Protein AF-A0A821JF01-F1 (afdb_mono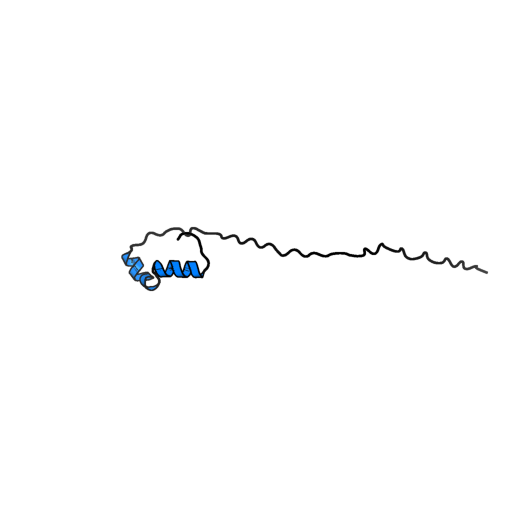mer)

Sequence (76 aa):
KRRTIVQRAAAAAQYAQPRNVIIQYEPVQVRVVRQFQRLGVVQANPQAYLQQYGVQLLDASTLVQQARSAGVVEDI

Radius of gyration: 37.67 Å; Cα contacts (8 Å, |Δi|>4): 7; chains: 1; bounding box: 72×30×100 Å

Solvent-accessible surface area (backbone atoms only — not comparable to full-atom values): 5745 Å² total; per-residue (Å²): 135,90,83,86,82,85,79,79,77,80,79,82,84,83,74,89,78,84,79,86,83,85,86,82,85,80,79,85,84,81,83,87,79,86,82,86,78,86,88,73,83,81,92,71,59,68,69,61,48,42,75,75,43,48,92,73,57,70,52,73,70,56,48,54,52,51,39,48,76,71,70,52,84,71,94,127

Mean predicted aligned error: 17.04 Å

Foldseek 3Di:
DDDDDDDDDDDDDDDDDDDDDDDDDDDDDDDDDDDDDCPDDDDDDPVVCCVVCVVVDDDPVRVVVVCVVVVNPDDD

Organism: NCBI:txid392030

Secondary structure (DSSP, 8-state):
-PPPP-PPPPPPPPPP--S-----PPPP-----------------HHHHHHHHGGGPPPHHHHHHHHHHTT--S--

Structure (mmCIF, N/CA/C/O backbone):
data_AF-A0A821JF01-F1
#
_entry.id   AF-A0A821JF01-F1
#
loop_
_atom_site.group_PDB
_atom_site.id
_atom_site.type_symbol
_atom_site.label_atom_id
_atom_site.label_alt_id
_atom_site.label_comp_id
_atom_site.label_asym_id
_atom_site.label_entity_id
_atom_site.label_seq_id
_atom_site.pdbx_PDB_ins_code
_atom_site.Cartn_x
_atom_site.Cartn_y
_atom_site.Cartn_z
_atom_site.occupancy
_atom_site.B_iso_or_equiv
_atom_site.auth_seq_id
_atom_site.auth_comp_id
_atom_site.auth_asym_id
_atom_site.auth_atom_id
_atom_site.pdbx_PDB_model_num
ATOM 1 N N . LYS A 1 1 ? 57.137 19.413 -70.314 1.00 53.72 1 LYS A N 1
ATOM 2 C CA . LYS A 1 1 ? 55.685 19.089 -70.354 1.00 53.72 1 LYS A CA 1
ATOM 3 C C . LYS A 1 1 ? 55.401 18.107 -69.211 1.00 53.72 1 LYS A C 1
ATOM 5 O O . LYS A 1 1 ? 56.023 17.054 -69.203 1.00 53.72 1 LYS A O 1
ATOM 10 N N . ARG A 1 2 ? 54.609 18.471 -68.189 1.00 54.91 2 ARG A N 1
ATOM 11 C CA . ARG A 1 2 ? 54.373 17.620 -66.998 1.00 54.91 2 ARG A CA 1
ATOM 12 C C . ARG A 1 2 ? 53.345 16.526 -67.330 1.00 54.91 2 ARG A C 1
ATOM 14 O O . ARG A 1 2 ? 52.355 16.829 -67.989 1.00 54.91 2 ARG A O 1
ATOM 21 N N . ARG A 1 3 ? 53.591 15.273 -66.922 1.00 69.44 3 ARG A N 1
ATOM 22 C CA . ARG A 1 3 ? 52.631 14.158 -67.053 1.00 69.44 3 ARG A CA 1
ATOM 23 C C . ARG A 1 3 ? 51.831 14.044 -65.761 1.00 69.44 3 ARG A C 1
ATOM 25 O O . ARG A 1 3 ? 52.415 13.859 -64.699 1.00 69.44 3 ARG A O 1
ATOM 32 N N . THR A 1 4 ? 50.513 14.143 -65.870 1.00 72.19 4 THR A N 1
ATOM 33 C CA . THR A 1 4 ? 49.589 13.891 -64.762 1.00 72.19 4 THR A CA 1
ATOM 34 C C . THR A 1 4 ? 49.318 12.393 -64.688 1.00 72.19 4 THR A C 1
ATOM 36 O O . THR A 1 4 ? 48.880 11.798 -65.672 1.00 72.19 4 THR A O 1
ATOM 39 N N . ILE A 1 5 ? 49.597 11.779 -63.540 1.00 75.25 5 ILE A N 1
ATOM 40 C CA . ILE A 1 5 ? 49.230 10.391 -63.248 1.00 75.25 5 ILE A CA 1
ATOM 41 C C . ILE A 1 5 ? 47.952 10.449 -62.416 1.00 75.25 5 ILE A C 1
ATOM 43 O O . ILE A 1 5 ? 47.945 11.044 -61.342 1.00 75.25 5 ILE A O 1
ATOM 47 N N . VAL A 1 6 ? 46.863 9.875 -62.927 1.00 75.69 6 VAL A N 1
ATOM 48 C CA . VAL A 1 6 ? 45.576 9.841 -62.225 1.00 75.69 6 VAL A CA 1
ATOM 49 C C . VAL A 1 6 ? 45.446 8.479 -61.553 1.00 75.69 6 VAL A C 1
ATOM 51 O O . VAL A 1 6 ? 45.256 7.468 -62.227 1.00 75.69 6 VAL A O 1
ATOM 54 N N . GLN A 1 7 ? 45.587 8.441 -60.229 1.00 76.88 7 GLN A N 1
ATOM 55 C CA . GLN A 1 7 ? 45.392 7.226 -59.443 1.00 76.88 7 GLN A CA 1
ATOM 56 C C . GLN A 1 7 ? 43.921 7.125 -59.032 1.00 76.88 7 GLN A C 1
ATOM 58 O O . GLN A 1 7 ? 43.382 8.024 -58.390 1.00 76.88 7 GLN A O 1
ATOM 63 N N . ARG A 1 8 ? 43.253 6.038 -59.432 1.00 73.00 8 ARG A N 1
ATOM 64 C CA . ARG A 1 8 ? 41.862 5.776 -59.046 1.00 73.00 8 ARG A CA 1
ATOM 65 C C . ARG A 1 8 ? 41.821 5.421 -57.556 1.00 73.00 8 ARG A C 1
ATOM 67 O O . ARG A 1 8 ? 42.589 4.568 -57.115 1.00 73.00 8 ARG A O 1
ATOM 74 N N . ALA A 1 9 ? 40.946 6.082 -56.798 1.00 76.62 9 ALA A N 1
ATOM 75 C CA . ALA A 1 9 ? 40.758 5.803 -55.376 1.00 76.62 9 ALA A CA 1
ATOM 76 C C . ALA A 1 9 ? 40.309 4.347 -55.156 1.00 76.62 9 ALA A C 1
ATOM 78 O O . ALA A 1 9 ? 39.568 3.792 -55.972 1.00 76.62 9 ALA A O 1
ATOM 79 N N . ALA A 1 10 ? 40.776 3.734 -54.065 1.00 77.50 10 ALA A N 1
ATOM 80 C CA . ALA A 1 10 ? 40.374 2.385 -53.682 1.00 77.50 10 ALA A CA 1
ATOM 81 C C . ALA A 1 10 ? 38.865 2.332 -53.384 1.00 77.50 10 ALA A C 1
ATOM 83 O O . ALA A 1 10 ? 38.285 3.304 -52.897 1.00 77.50 10 ALA A O 1
ATOM 84 N N . ALA A 1 11 ? 38.229 1.202 -53.700 1.00 78.31 11 ALA A N 1
ATOM 85 C CA . ALA A 1 11 ? 36.801 1.010 -53.466 1.00 78.31 11 ALA A CA 1
ATOM 86 C C . ALA A 1 11 ? 36.469 1.040 -51.963 1.00 78.31 11 ALA A C 1
ATOM 88 O O . ALA A 1 11 ? 37.281 0.637 -51.129 1.00 78.31 11 ALA A O 1
ATOM 89 N N . ALA A 1 12 ? 35.264 1.508 -51.628 1.00 76.88 12 ALA A N 1
ATOM 90 C CA . ALA A 1 12 ? 34.782 1.547 -50.252 1.00 76.88 12 ALA A CA 1
ATOM 91 C C . ALA A 1 12 ? 34.685 0.131 -49.660 1.00 76.88 12 ALA A C 1
ATOM 93 O O . ALA A 1 12 ? 34.211 -0.796 -50.321 1.00 76.88 12 ALA A O 1
ATOM 94 N N . ALA A 1 13 ? 35.118 -0.026 -48.408 1.00 75.94 13 ALA A N 1
ATOM 95 C CA . ALA A 1 13 ? 35.030 -1.293 -47.694 1.00 75.94 13 ALA A CA 1
ATOM 96 C C . ALA A 1 13 ? 33.559 -1.684 -47.478 1.00 75.94 13 ALA A C 1
ATOM 98 O O . ALA A 1 13 ? 32.764 -0.896 -46.964 1.00 75.94 13 ALA A O 1
ATOM 99 N N . GLN A 1 14 ? 33.192 -2.905 -47.867 1.00 74.44 14 GLN A N 1
ATOM 100 C CA . GLN A 1 14 ? 31.878 -3.466 -47.565 1.00 74.44 14 GLN A CA 1
ATOM 101 C C . GLN A 1 14 ? 31.887 -4.044 -46.150 1.00 74.44 14 GLN A C 1
ATOM 103 O O . GLN A 1 14 ? 32.613 -4.992 -45.858 1.00 74.44 14 GLN A O 1
ATOM 108 N N . TYR A 1 15 ? 31.068 -3.469 -45.274 1.00 73.50 15 TYR A N 1
ATOM 109 C CA . TYR A 1 15 ? 30.835 -3.992 -43.931 1.00 73.50 15 TYR A CA 1
ATOM 110 C C . TYR A 1 15 ? 29.781 -5.101 -43.967 1.00 73.50 15 TYR A C 1
ATOM 112 O O . TYR A 1 15 ? 28.836 -5.053 -44.759 1.00 73.50 15 TYR A O 1
ATOM 120 N N . ALA A 1 16 ? 29.933 -6.098 -43.094 1.00 75.81 16 ALA A N 1
ATOM 121 C CA . ALA A 1 16 ? 28.952 -7.163 -42.944 1.00 75.81 16 ALA A CA 1
ATOM 122 C C . ALA A 1 16 ? 27.593 -6.571 -42.531 1.00 75.81 16 ALA A C 1
ATOM 124 O O . ALA A 1 16 ? 27.501 -5.843 -41.545 1.00 7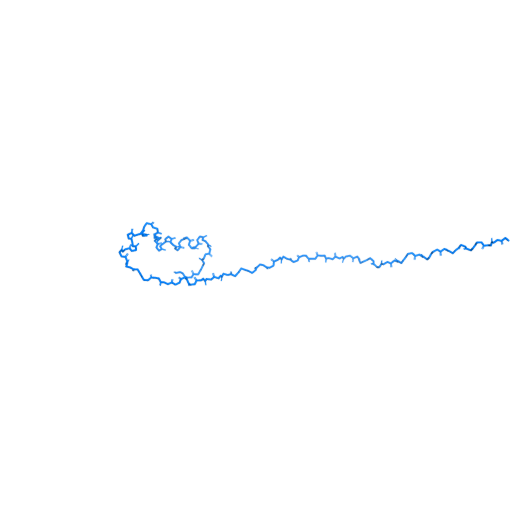5.81 16 ALA A O 1
ATOM 125 N N . GLN A 1 17 ? 26.543 -6.889 -43.289 1.00 75.56 17 GLN A N 1
ATOM 126 C CA . GLN A 1 17 ? 25.164 -6.542 -42.953 1.00 75.56 17 GLN A CA 1
ATOM 127 C C . GLN A 1 17 ? 24.529 -7.730 -42.222 1.00 75.56 17 GLN A C 1
ATOM 129 O O . GLN A 1 17 ? 24.149 -8.701 -42.886 1.00 75.56 17 GLN A O 1
ATOM 134 N N . PRO A 1 18 ? 24.423 -7.716 -40.881 1.00 75.00 18 PRO A N 1
ATOM 135 C CA . PRO A 1 18 ? 23.736 -8.786 -40.176 1.00 75.00 18 PRO A CA 1
ATOM 136 C C . PRO A 1 18 ? 22.261 -8.783 -40.589 1.00 75.00 18 PRO A C 1
ATOM 138 O O . PRO A 1 18 ? 21.535 -7.813 -40.376 1.00 75.00 18 PRO A O 1
ATOM 141 N N . ARG A 1 19 ? 21.818 -9.875 -41.216 1.00 72.56 19 ARG A N 1
ATOM 142 C CA . ARG A 1 19 ? 20.399 -10.140 -41.460 1.00 72.56 19 ARG A CA 1
ATOM 143 C C . ARG A 1 19 ? 19.827 -10.807 -40.209 1.00 72.56 19 ARG A C 1
ATOM 145 O O . ARG A 1 19 ? 20.437 -11.739 -39.696 1.00 72.56 19 ARG A O 1
ATOM 152 N N . ASN A 1 20 ? 18.656 -10.342 -39.769 1.00 74.25 20 ASN A N 1
ATOM 153 C CA . ASN A 1 20 ? 17.883 -10.836 -38.618 1.00 74.25 20 ASN A CA 1
ATOM 154 C C . ASN A 1 20 ? 18.454 -10.437 -37.242 1.00 74.25 20 ASN A C 1
ATOM 156 O O . ASN A 1 20 ? 18.975 -11.268 -36.504 1.00 74.25 20 ASN A O 1
ATOM 160 N N . VAL A 1 21 ? 18.313 -9.160 -36.873 1.00 77.44 21 VAL A N 1
ATOM 161 C CA . VAL A 1 21 ? 18.522 -8.697 -35.490 1.00 77.44 21 VAL A CA 1
ATOM 162 C C . VAL A 1 21 ? 17.172 -8.703 -34.775 1.00 77.44 21 VAL A C 1
ATOM 164 O O . VAL A 1 21 ? 16.271 -7.957 -35.154 1.00 77.44 21 VAL A O 1
ATOM 167 N N . ILE A 1 22 ? 17.023 -9.549 -33.757 1.00 78.25 22 ILE A N 1
ATOM 168 C CA . ILE A 1 22 ? 15.843 -9.556 -32.885 1.00 78.25 22 ILE A CA 1
ATOM 169 C C . ILE A 1 22 ? 16.164 -8.664 -31.687 1.00 78.25 22 ILE A C 1
ATOM 171 O O . ILE A 1 22 ? 17.063 -8.970 -30.908 1.00 78.25 22 ILE A O 1
ATOM 175 N N . ILE A 1 23 ? 15.447 -7.548 -31.559 1.00 80.44 23 ILE A N 1
ATOM 176 C CA . ILE A 1 23 ? 15.560 -6.641 -30.414 1.00 80.44 23 ILE A CA 1
ATOM 177 C C . ILE A 1 23 ? 14.435 -6.996 -29.443 1.00 80.44 23 ILE A C 1
ATOM 179 O O . ILE A 1 23 ? 13.262 -6.812 -29.762 1.00 80.44 23 ILE A O 1
ATOM 183 N N . GLN A 1 24 ? 14.792 -7.517 -28.270 1.00 81.56 24 GLN A N 1
ATOM 184 C CA . GLN A 1 24 ? 13.850 -7.817 -27.195 1.00 81.56 24 GLN A CA 1
ATOM 185 C C . GLN A 1 24 ? 14.005 -6.773 -26.087 1.00 81.56 24 GLN A C 1
ATOM 187 O O . GLN A 1 24 ? 15.077 -6.634 -25.505 1.00 81.56 24 GLN A O 1
ATOM 192 N N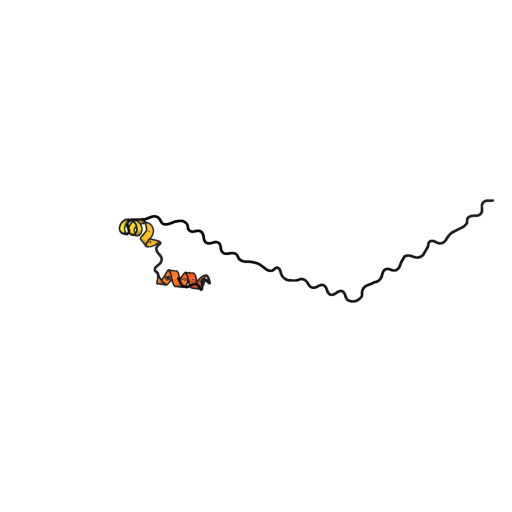 . TYR A 1 25 ? 12.931 -6.038 -25.805 1.00 82.00 25 TYR A N 1
ATOM 193 C CA . TYR A 1 25 ? 12.865 -5.123 -24.670 1.00 82.00 25 TYR A CA 1
ATOM 194 C C . TYR A 1 25 ? 12.246 -5.864 -23.487 1.00 82.00 25 TYR A C 1
ATOM 196 O O . TYR A 1 25 ? 11.110 -6.330 -23.576 1.00 82.00 25 TYR A O 1
ATOM 204 N N . GLU A 1 26 ? 12.983 -5.993 -22.388 1.00 82.19 26 GLU A N 1
ATOM 205 C CA . GLU A 1 26 ? 12.431 -6.543 -21.152 1.00 82.19 26 GLU A CA 1
ATOM 206 C C . GLU A 1 26 ? 11.652 -5.463 -20.384 1.00 82.19 26 GLU A C 1
ATOM 208 O O . GLU A 1 26 ? 12.070 -4.300 -20.354 1.00 82.19 26 GLU A O 1
ATOM 213 N N . PRO A 1 27 ? 10.512 -5.810 -19.764 1.00 82.62 27 PRO A N 1
ATOM 214 C CA . PRO A 1 27 ? 9.762 -4.871 -18.946 1.00 82.62 27 PRO A CA 1
ATOM 215 C C . PRO A 1 27 ? 10.535 -4.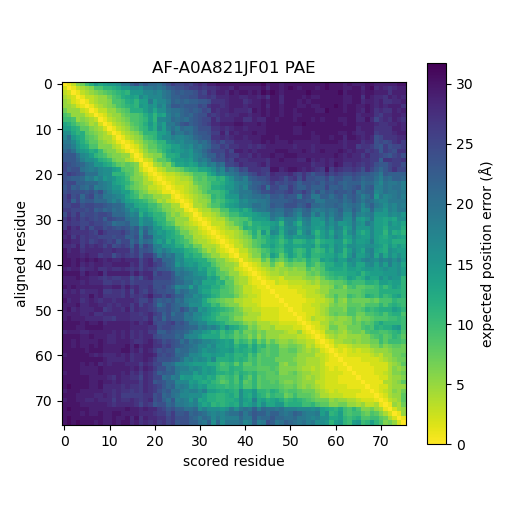517 -17.672 1.00 82.62 27 PRO A C 1
ATOM 217 O O . PRO A 1 27 ? 11.230 -5.346 -17.083 1.00 82.62 27 PRO A O 1
ATOM 220 N N . VAL A 1 28 ? 10.360 -3.280 -17.207 1.00 80.31 28 VAL A N 1
ATOM 221 C CA . VAL A 1 28 ? 10.932 -2.822 -15.937 1.00 80.31 28 VAL A CA 1
ATOM 222 C C . VAL A 1 28 ? 10.341 -3.643 -14.792 1.00 80.31 28 VAL A C 1
ATOM 224 O O . VAL A 1 28 ? 9.131 -3.628 -14.561 1.00 80.31 28 VAL A O 1
ATOM 227 N N . GLN A 1 29 ? 11.201 -4.334 -14.047 1.00 80.31 29 GLN A N 1
ATOM 228 C CA . GLN A 1 29 ? 10.802 -5.015 -12.820 1.00 80.31 29 GLN A CA 1
ATOM 229 C C . GLN A 1 29 ? 10.701 -3.995 -11.681 1.00 80.31 29 GLN A C 1
ATOM 231 O O . GLN A 1 29 ? 11.697 -3.389 -11.283 1.00 80.31 29 GLN A O 1
ATOM 236 N N . VAL A 1 30 ? 9.492 -3.788 -11.157 1.00 78.00 30 VAL A N 1
ATOM 237 C CA . VAL A 1 30 ? 9.239 -2.829 -10.073 1.00 78.00 30 VAL A CA 1
ATOM 238 C C . VAL A 1 30 ? 9.240 -3.561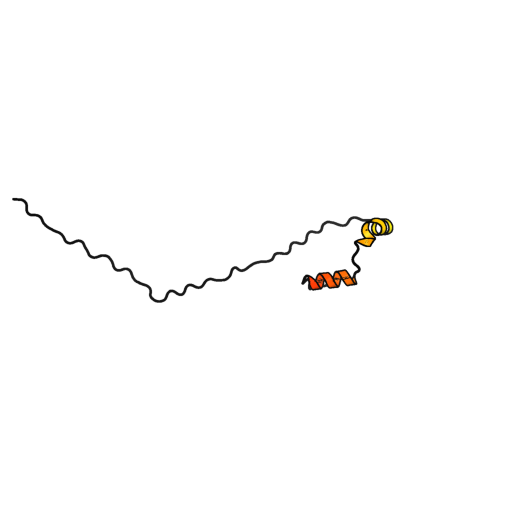 -8.732 1.00 78.00 30 VAL A C 1
ATOM 240 O O . VAL A 1 30 ? 8.462 -4.490 -8.525 1.00 78.00 30 VAL A O 1
ATOM 243 N N . ARG A 1 31 ? 10.093 -3.133 -7.795 1.00 79.44 31 ARG A N 1
ATOM 244 C CA . ARG A 1 31 ? 10.110 -3.651 -6.419 1.00 79.44 31 ARG A CA 1
ATOM 245 C C . ARG A 1 31 ? 9.326 -2.713 -5.503 1.00 79.44 31 ARG A C 1
ATOM 247 O O . ARG A 1 31 ? 9.797 -1.624 -5.191 1.00 79.44 31 ARG A O 1
ATOM 254 N N . VAL A 1 32 ? 8.159 -3.150 -5.028 1.00 77.38 32 VAL A N 1
ATOM 255 C CA . VAL A 1 32 ? 7.395 -2.424 -4.001 1.00 77.38 32 VAL A CA 1
ATOM 256 C C . VAL A 1 32 ? 7.952 -2.788 -2.626 1.00 77.38 32 VAL A C 1
ATOM 258 O O . VAL A 1 32 ? 7.833 -3.930 -2.188 1.00 77.38 32 VAL A O 1
ATOM 261 N N . VAL A 1 33 ? 8.573 -1.827 -1.941 1.00 80.62 33 VAL A N 1
ATOM 262 C CA . VAL A 1 33 ? 9.043 -1.996 -0.558 1.00 80.62 33 VAL A CA 1
ATOM 263 C C . VAL A 1 33 ? 8.094 -1.246 0.369 1.00 80.62 33 VAL A C 1
ATOM 265 O O . VAL A 1 33 ? 8.034 -0.020 0.337 1.00 80.62 33 VAL A O 1
ATOM 268 N N . ARG A 1 34 ? 7.339 -1.978 1.194 1.00 75.69 34 ARG A N 1
ATOM 269 C CA . ARG A 1 34 ? 6.516 -1.388 2.258 1.00 75.69 34 ARG A CA 1
ATOM 270 C C . ARG A 1 34 ? 7.401 -1.143 3.481 1.00 75.69 34 ARG A C 1
ATOM 272 O O . ARG A 1 34 ? 7.981 -2.086 4.013 1.00 75.69 34 ARG A O 1
ATOM 279 N N . GLN A 1 35 ? 7.524 0.111 3.910 1.00 78.31 35 GLN A N 1
ATOM 280 C CA . GLN A 1 35 ? 8.183 0.472 5.166 1.00 78.31 35 GLN A CA 1
ATOM 281 C C . GLN A 1 35 ? 7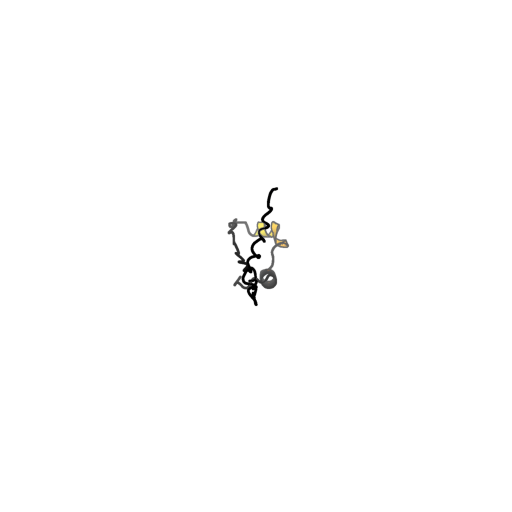.127 0.834 6.205 1.00 78.31 35 GLN A C 1
ATOM 283 O O . GLN A 1 35 ? 6.420 1.828 6.061 1.00 78.31 35 GLN A O 1
ATOM 288 N N . PHE A 1 36 ? 7.048 0.034 7.264 1.00 77.00 36 PHE A N 1
ATOM 289 C CA . PHE A 1 36 ? 6.200 0.318 8.413 1.00 77.00 36 PHE A CA 1
ATOM 290 C C . PHE A 1 36 ? 7.030 1.019 9.484 1.00 77.00 36 PHE A C 1
ATOM 292 O O . PHE A 1 36 ? 8.062 0.506 9.918 1.00 77.00 36 PHE A O 1
ATOM 299 N N . GLN A 1 37 ? 6.588 2.203 9.900 1.00 77.19 37 GLN A N 1
ATOM 300 C CA . GLN A 1 37 ? 7.214 2.948 10.985 1.00 77.19 37 GLN A CA 1
ATOM 301 C C . GLN A 1 37 ? 6.363 2.813 12.243 1.00 77.19 37 GLN A C 1
ATOM 303 O O . GLN A 1 37 ? 5.166 3.099 12.236 1.00 77.19 37 GLN A O 1
ATOM 308 N N . ARG A 1 38 ? 6.986 2.390 13.346 1.00 74.94 38 ARG A N 1
ATOM 309 C CA . ARG A 1 38 ? 6.337 2.380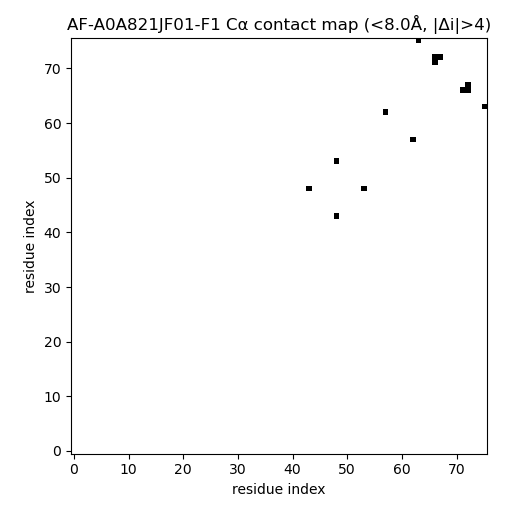 14.656 1.00 74.94 38 ARG A CA 1
ATOM 310 C C . ARG A 1 38 ? 6.378 3.799 15.217 1.00 74.94 38 ARG A C 1
ATOM 312 O O . ARG A 1 38 ? 7.391 4.206 15.772 1.00 74.94 38 ARG A O 1
ATOM 319 N N . LEU A 1 39 ? 5.268 4.524 15.105 1.00 82.62 39 LEU A N 1
ATOM 320 C CA . LEU A 1 39 ? 5.129 5.911 15.583 1.00 82.62 39 LEU A CA 1
ATOM 321 C C . LEU A 1 39 ? 5.076 6.042 17.121 1.00 82.62 39 LEU A C 1
ATOM 323 O O . LEU A 1 39 ? 4.844 7.124 17.650 1.00 82.62 39 LEU A O 1
ATOM 327 N N . GLY A 1 40 ? 5.314 4.947 17.847 1.00 81.00 40 GLY A N 1
ATOM 328 C CA . GLY A 1 40 ? 5.180 4.881 19.298 1.00 81.00 40 GLY A CA 1
ATOM 329 C C . GLY A 1 40 ? 3.733 4.687 19.749 1.00 81.00 40 GLY A C 1
ATOM 330 O O . GLY A 1 40 ? 2.813 4.575 18.944 1.00 81.00 40 GLY A O 1
ATOM 331 N N . VAL A 1 41 ? 3.549 4.590 21.063 1.00 79.81 41 VAL A N 1
ATOM 332 C CA . VAL A 1 41 ? 2.235 4.553 21.716 1.00 79.81 41 VAL A CA 1
ATOM 333 C C . VAL A 1 41 ? 2.236 5.583 22.834 1.00 79.81 41 VAL A C 1
ATOM 335 O O . VAL A 1 41 ? 3.163 5.619 23.642 1.00 79.81 41 VAL A O 1
ATOM 338 N N . VAL A 1 42 ? 1.205 6.422 22.872 1.00 80.56 42 VAL A N 1
ATOM 339 C CA . VAL A 1 42 ? 0.978 7.378 23.958 1.00 80.56 42 VAL A CA 1
ATOM 340 C C . VAL A 1 42 ? -0.166 6.842 24.806 1.00 80.56 42 VAL A C 1
ATOM 342 O O . VAL A 1 42 ? -1.236 6.537 24.285 1.00 80.56 42 VAL A O 1
ATOM 345 N N . GLN A 1 43 ? 0.069 6.703 26.110 1.00 82.62 43 GLN A N 1
ATOM 346 C CA . GLN A 1 43 ? -0.977 6.309 27.050 1.00 82.62 43 GLN A CA 1
ATOM 347 C C . GLN A 1 43 ? -1.951 7.476 27.224 1.00 82.62 43 GLN A C 1
ATOM 349 O O . GLN A 1 43 ? -1.537 8.591 27.540 1.00 82.62 43 GLN A O 1
ATOM 354 N N . ALA A 1 44 ? -3.240 7.217 27.022 1.00 83.75 44 ALA A N 1
ATOM 355 C CA . ALA A 1 44 ? -4.299 8.206 27.167 1.00 83.75 44 ALA A CA 1
ATOM 356 C C . ALA A 1 44 ? -5.405 7.666 28.075 1.00 83.75 44 ALA A C 1
ATOM 358 O O . ALA A 1 44 ? -5.681 6.467 28.095 1.00 83.75 44 ALA A O 1
ATOM 359 N N . ASN A 1 45 ? -6.062 8.560 28.817 1.00 90.69 45 ASN A N 1
ATOM 360 C CA . ASN A 1 45 ? -7.266 8.201 29.556 1.00 90.69 45 ASN A CA 1
ATOM 361 C C . ASN A 1 45 ? -8.383 7.837 28.550 1.00 90.69 45 ASN A C 1
ATOM 363 O O . ASN A 1 45 ? -8.689 8.671 27.691 1.00 90.69 45 ASN A O 1
ATOM 367 N N . PRO A 1 46 ? -9.019 6.653 28.658 1.00 87.50 46 PRO A N 1
ATOM 368 C CA . PRO A 1 46 ? -10.030 6.203 27.699 1.00 87.50 46 PRO A CA 1
ATOM 369 C C . PRO A 1 46 ? -11.217 7.163 27.561 1.00 87.50 46 PRO A C 1
ATOM 371 O O . PRO A 1 46 ? -11.666 7.434 26.449 1.00 87.50 46 PRO A O 1
ATOM 374 N N . GLN A 1 47 ? -11.698 7.725 28.674 1.00 89.94 47 GLN A N 1
ATOM 375 C CA . GLN A 1 47 ? -12.834 8.647 28.676 1.00 89.94 47 GLN A CA 1
ATOM 376 C C . GLN A 1 47 ? -12.495 9.944 27.936 1.00 89.94 47 GLN A C 1
ATOM 378 O O . GLN A 1 47 ? -13.280 10.412 27.115 1.00 89.94 47 GLN A O 1
ATOM 383 N N . ALA A 1 48 ? -11.313 10.505 28.206 1.00 88.50 48 ALA A N 1
ATOM 384 C CA . ALA A 1 48 ? -10.849 11.726 27.553 1.00 88.50 48 ALA A CA 1
ATOM 385 C C . ALA A 1 48 ? -10.616 11.501 26.052 1.00 88.50 48 ALA A C 1
ATOM 387 O O . ALA A 1 48 ? -10.994 12.331 25.228 1.00 88.50 48 ALA A O 1
ATOM 388 N N . TYR A 1 49 ? -10.057 10.344 25.693 1.00 87.62 49 TYR A N 1
ATOM 389 C CA . TYR A 1 49 ? -9.831 9.964 24.304 1.00 87.62 49 TYR A CA 1
ATOM 390 C C . TYR A 1 49 ? -11.149 9.843 23.525 1.00 87.62 49 TYR A C 1
ATOM 392 O O . TYR A 1 49 ? -11.273 10.395 22.433 1.00 87.62 49 TYR A O 1
ATOM 400 N N . LEU A 1 50 ? -12.156 9.180 24.103 1.00 88.00 50 LEU A N 1
ATOM 401 C CA . LEU A 1 50 ? -13.484 9.050 23.498 1.00 88.00 50 LEU A CA 1
ATOM 402 C C . LEU A 1 50 ? -14.190 10.398 23.336 1.00 88.00 50 LEU A C 1
ATOM 404 O O . LEU A 1 50 ? -14.814 10.636 22.307 1.00 88.00 50 LEU A O 1
ATOM 408 N N . GLN A 1 51 ? -14.076 11.300 24.312 1.00 88.88 51 GLN A N 1
ATOM 409 C CA . GLN A 1 51 ? -14.652 12.643 24.195 1.00 88.88 51 GLN A CA 1
ATOM 410 C C . GLN A 1 51 ? -14.014 13.452 23.061 1.00 88.88 51 GLN A C 1
ATOM 412 O O . GLN A 1 51 ? -14.709 14.198 22.376 1.00 88.88 51 GLN A O 1
ATOM 417 N N . GLN A 1 52 ? -12.704 13.304 22.857 1.00 87.56 52 GLN A N 1
ATOM 418 C CA . GLN A 1 52 ? -11.954 14.105 21.893 1.00 87.56 52 GLN A CA 1
ATOM 419 C C . GLN A 1 52 ? -11.990 13.528 20.468 1.00 87.56 52 GLN A C 1
ATOM 421 O O . GLN A 1 52 ? -12.077 14.288 19.506 1.00 87.56 52 GLN A O 1
ATOM 426 N N . TYR A 1 53 ? -11.951 12.200 20.326 1.00 86.94 53 TYR A N 1
ATOM 427 C CA . TYR A 1 53 ? -11.798 11.511 19.036 1.00 86.94 53 TYR A CA 1
ATOM 428 C C . TYR A 1 53 ? -12.900 10.488 18.738 1.00 86.94 53 TYR A C 1
ATOM 430 O O . TYR A 1 53 ? -12.855 9.836 17.698 1.00 86.94 53 TYR A O 1
ATOM 438 N N . GLY A 1 54 ? -13.912 10.342 19.599 1.00 83.12 54 GLY A N 1
ATOM 439 C CA . GLY A 1 54 ? -14.937 9.296 19.485 1.00 83.12 54 GLY A CA 1
ATOM 440 C C . GLY A 1 54 ? -15.680 9.265 18.149 1.00 83.12 54 GLY A C 1
ATOM 441 O O . GLY A 1 54 ? -16.003 8.194 17.655 1.00 83.12 54 GLY A O 1
ATOM 442 N N . VAL A 1 55 ? -15.891 10.427 17.526 1.00 83.44 55 VAL A N 1
ATOM 443 C CA . VAL A 1 55 ? -16.562 10.547 16.216 1.00 83.44 55 VAL A CA 1
ATOM 444 C C . VAL A 1 55 ? -15.675 10.061 15.058 1.00 83.44 55 VAL A C 1
ATOM 446 O O . VAL A 1 55 ? -16.180 9.705 13.999 1.00 83.44 55 VAL A O 1
ATOM 449 N N . GLN A 1 56 ? -14.353 10.050 15.247 1.00 83.12 56 GLN A N 1
ATOM 450 C CA . GLN A 1 56 ? -13.365 9.640 14.241 1.00 83.12 56 GLN A CA 1
ATOM 451 C C . GLN A 1 56 ? -12.946 8.172 14.387 1.00 83.12 56 GLN A C 1
ATOM 453 O O . GLN A 1 56 ? -12.239 7.647 13.526 1.00 83.12 56 GLN A O 1
ATOM 458 N N . LEU A 1 57 ? -13.350 7.511 15.475 1.00 81.31 57 LEU A N 1
ATOM 459 C CA . LEU A 1 57 ? -13.043 6.108 15.706 1.00 81.31 57 LEU A CA 1
ATOM 460 C C . LEU A 1 57 ? -13.850 5.233 14.747 1.00 81.31 57 LEU A C 1
ATOM 462 O O . LEU A 1 57 ? -15.079 5.228 14.764 1.00 81.31 57 LEU A O 1
ATOM 466 N N . LEU A 1 58 ? -13.134 4.476 13.920 1.00 79.19 58 LEU A N 1
ATOM 467 C CA . LEU A 1 58 ? -13.729 3.407 13.132 1.00 79.19 58 LEU A CA 1
ATOM 468 C C . LEU A 1 58 ? -14.123 2.265 14.066 1.00 79.19 58 LEU A C 1
ATOM 470 O O . LEU A 1 58 ? -13.366 1.885 14.961 1.00 79.19 58 LEU A O 1
ATOM 474 N N . ASP A 1 59 ? -15.298 1.698 13.821 1.00 82.62 59 ASP A N 1
ATOM 475 C CA . ASP A 1 59 ? -15.664 0.427 14.428 1.00 82.62 59 ASP A CA 1
ATOM 476 C C . ASP A 1 59 ? -14.756 -0.684 13.868 1.00 82.62 59 ASP A C 1
ATOM 478 O O . ASP A 1 59 ? -14.309 -0.630 12.719 1.00 82.62 59 ASP A O 1
ATOM 482 N N . ALA A 1 60 ? -14.491 -1.720 14.661 1.00 79.00 60 ALA A N 1
ATOM 483 C CA . ALA A 1 60 ? -13.615 -2.822 14.265 1.00 79.00 60 ALA A CA 1
ATOM 484 C C . ALA A 1 60 ? -14.094 -3.482 12.960 1.00 79.00 60 ALA A C 1
ATOM 486 O O . ALA A 1 60 ? -13.294 -3.831 12.091 1.00 79.00 60 ALA A O 1
ATOM 487 N N . SER A 1 61 ? -15.414 -3.584 12.782 1.00 82.94 61 SER A N 1
ATOM 488 C CA . SER A 1 61 ? -16.026 -4.136 11.572 1.00 82.94 61 SER A CA 1
ATOM 489 C C . SER A 1 61 ? -15.752 -3.285 10.322 1.00 82.94 61 SER A C 1
ATOM 491 O O . SER A 1 61 ? -15.436 -3.824 9.257 1.00 82.94 61 SER A O 1
ATOM 493 N N . THR A 1 62 ? -15.814 -1.956 10.449 1.00 84.06 62 THR A N 1
ATOM 494 C CA . THR A 1 62 ? -15.581 -1.018 9.343 1.00 84.06 62 THR A CA 1
ATOM 495 C C . THR A 1 62 ? -14.099 -0.888 9.013 1.00 84.06 62 THR A C 1
ATOM 497 O O . THR A 1 62 ? -13.754 -0.825 7.832 1.00 84.06 62 THR A O 1
ATOM 500 N N . LEU A 1 63 ? -13.216 -0.953 10.014 1.00 83.25 63 LEU A N 1
ATOM 501 C CA . LEU A 1 63 ? -11.766 -1.007 9.815 1.00 83.25 63 LEU A CA 1
ATOM 502 C C . LEU A 1 63 ? -11.367 -2.201 8.931 1.00 83.25 63 LEU A C 1
ATOM 504 O O . LEU A 1 63 ? -10.679 -2.029 7.925 1.00 83.25 63 LEU A O 1
ATOM 508 N N . VAL A 1 64 ? -11.837 -3.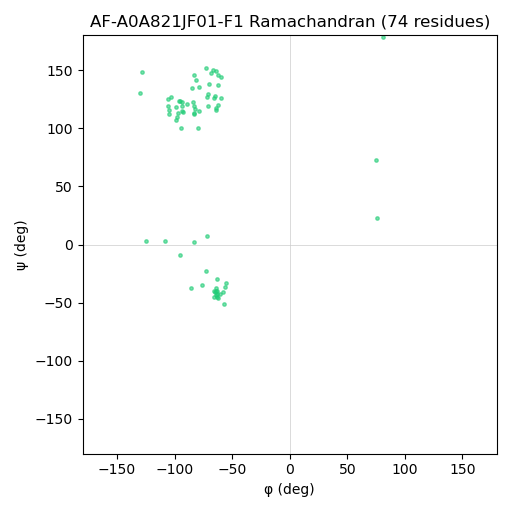407 9.270 1.00 83.75 64 VAL A N 1
ATOM 509 C CA . VAL A 1 64 ? -11.503 -4.637 8.530 1.00 83.75 64 VAL A CA 1
ATOM 510 C C . VAL A 1 64 ? -12.039 -4.585 7.097 1.00 83.75 64 VAL A C 1
ATOM 512 O O . VAL A 1 64 ? -11.346 -4.981 6.158 1.00 83.75 64 VAL A O 1
ATOM 515 N N . GLN A 1 65 ? -13.252 -4.065 6.894 1.00 84.56 65 GLN A N 1
ATOM 516 C CA . GLN A 1 65 ? -13.820 -3.896 5.553 1.00 84.56 65 GLN A CA 1
ATOM 517 C C . GLN A 1 65 ? -13.007 -2.917 4.699 1.00 84.56 65 GLN A C 1
ATOM 519 O O . GLN A 1 65 ? -12.700 -3.223 3.545 1.00 84.56 65 GLN A O 1
ATOM 524 N N . GLN A 1 66 ? -12.612 -1.772 5.262 1.00 83.19 66 GLN A N 1
ATOM 525 C CA . GLN A 1 66 ? -11.782 -0.796 4.557 1.00 83.19 66 GLN A CA 1
ATOM 526 C C . GLN A 1 66 ? -10.400 -1.367 4.225 1.00 83.19 66 GLN A C 1
ATOM 528 O O . GLN A 1 66 ? -9.948 -1.238 3.087 1.00 83.19 66 GLN A O 1
ATOM 533 N N . ALA A 1 67 ? -9.763 -2.072 5.162 1.00 82.19 67 ALA A N 1
ATOM 534 C CA . ALA A 1 67 ? -8.466 -2.701 4.933 1.00 82.19 67 ALA A CA 1
ATOM 535 C C . ALA A 1 67 ? -8.514 -3.738 3.796 1.00 82.19 67 ALA A C 1
ATOM 537 O O . ALA A 1 67 ? -7.665 -3.721 2.901 1.00 82.19 67 ALA A O 1
ATOM 538 N N . ARG A 1 68 ? -9.564 -4.569 3.758 1.00 82.62 68 ARG A N 1
ATOM 539 C CA . ARG A 1 68 ? -9.805 -5.512 2.653 1.00 82.62 68 ARG A CA 1
ATOM 540 C C . ARG A 1 68 ? -10.035 -4.796 1.324 1.00 82.62 68 ARG A C 1
ATOM 542 O O . ARG A 1 68 ? -9.471 -5.207 0.314 1.00 82.62 68 ARG A O 1
ATOM 549 N N . SER A 1 69 ? -10.808 -3.705 1.317 1.00 84.94 69 SER A N 1
ATOM 550 C CA . SER A 1 69 ? -11.032 -2.896 0.107 1.00 84.94 69 SER A CA 1
ATOM 551 C C . SER A 1 69 ? -9.748 -2.245 -0.425 1.00 84.94 69 SER A C 1
ATOM 553 O O . SER A 1 69 ? -9.591 -2.083 -1.632 1.00 84.94 69 SER A O 1
ATOM 555 N N . ALA A 1 70 ? -8.796 -1.947 0.464 1.00 82.88 70 ALA A N 1
ATOM 556 C CA . ALA A 1 70 ? -7.475 -1.421 0.129 1.00 82.88 70 ALA A CA 1
ATOM 557 C C . ALA A 1 70 ? -6.461 -2.515 -0.271 1.00 82.88 70 ALA A C 1
ATOM 559 O O . ALA A 1 70 ? -5.299 -2.208 -0.542 1.00 82.88 70 ALA A O 1
ATOM 560 N N . GLY A 1 71 ? -6.874 -3.788 -0.313 1.00 78.81 71 GLY A N 1
ATOM 561 C CA . GLY A 1 71 ? -6.017 -4.913 -0.693 1.00 78.81 71 GLY A CA 1
ATOM 562 C C . GLY A 1 71 ? -5.025 -5.342 0.393 1.00 78.81 71 GLY A C 1
ATOM 563 O O . GLY A 1 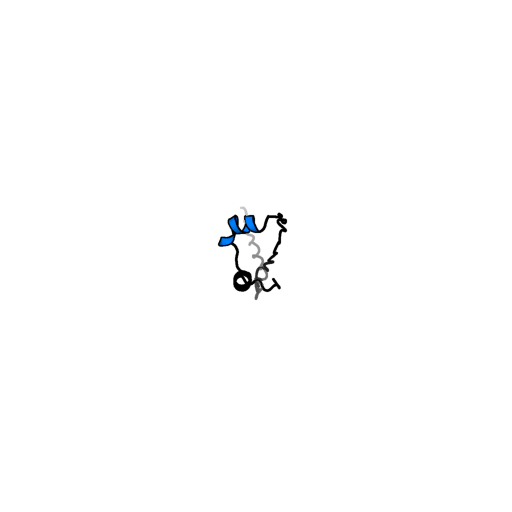71 ? -3.993 -5.941 0.081 1.00 78.81 71 GLY A O 1
ATOM 564 N N . VAL A 1 72 ? -5.302 -5.030 1.663 1.00 75.75 72 VAL A N 1
ATOM 565 C CA . VAL A 1 72 ? -4.552 -5.564 2.808 1.00 75.75 72 VAL A CA 1
ATOM 566 C C . VAL A 1 72 ? -5.127 -6.943 3.149 1.00 75.75 72 VAL A C 1
ATOM 568 O O . VAL A 1 72 ? -6.289 -7.053 3.532 1.00 75.75 72 VAL A O 1
ATOM 571 N N . VAL A 1 73 ? -4.327 -7.995 2.945 1.00 65.69 73 VAL A N 1
ATOM 572 C CA . VAL A 1 73 ? -4.713 -9.418 3.114 1.00 65.69 73 VAL A CA 1
ATOM 573 C C . VAL A 1 73 ? -4.057 -10.047 4.359 1.00 65.69 73 VAL A C 1
ATOM 575 O O . VAL A 1 73 ? -4.217 -11.233 4.614 1.00 65.69 73 VAL A O 1
ATOM 578 N N . GLU A 1 74 ? -3.301 -9.272 5.138 1.00 60.59 74 GLU A N 1
ATOM 579 C CA . GLU A 1 74 ? -2.697 -9.749 6.391 1.00 60.59 74 GLU A CA 1
ATOM 580 C C . GLU A 1 74 ? -3.768 -9.920 7.486 1.00 60.59 74 GLU A C 1
ATOM 582 O O . GLU A 1 74 ? -4.791 -9.236 7.447 1.00 60.59 74 GLU A O 1
ATOM 587 N N . ASP A 1 75 ? -3.546 -10.837 8.438 1.00 54.03 75 ASP A N 1
ATOM 588 C CA . ASP A 1 75 ? -4.395 -10.971 9.632 1.00 54.03 75 ASP A CA 1
ATOM 589 C C . ASP A 1 75 ? -4.279 -9.683 10.465 1.00 54.03 75 ASP A C 1
ATOM 591 O O . ASP A 1 75 ? -3.190 -9.340 10.935 1.00 54.03 75 ASP A O 1
ATOM 595 N N . ILE A 1 76 ? -5.397 -8.961 10.597 1.00 55.00 76 ILE A N 1
ATOM 596 C CA . ILE A 1 76 ? -5.548 -7.731 11.395 1.00 55.00 76 ILE A CA 1
ATOM 597 C C . ILE A 1 76 ? -6.276 -8.074 12.688 1.00 55.00 76 ILE A C 1
ATOM 599 O O . ILE A 1 76 ? -7.326 -8.752 12.589 1.00 55.00 76 ILE A O 1
#

pLDDT: mean 78.46, std 7.72, range [53.72, 90.69]